Protein AF-A0A915JPS5-F1 (afdb_monomer_lite)

Radius of gyration: 20.11 Å; chains: 1; bounding box: 60×35×40 Å

Foldseek 3Di:
DDDDPCVVVPDDDPDCPDVNNPPPVPVDDPCRVAPLQNVQCVVPHDQKGFDDDPVPCVVCCVVWTWIFRNPDPPPPRDTDTDPPPPPPD

Organism: Romanomermis culicivorax (NCBI:txid13658)

pLDDT: mean 75.57, std 15.37, range [37.16, 94.69]

Sequence (89 aa):
ALKDETECLRHSPLQKTGYFGLVEQQSLYPGQKVDADKQCQHAFGKNYRFCDKDGSFAKEMCKQLWCKNANSNSKDKHCSTKSYLPALT

InterPro domains:
  IPR041645 ADAMTS, cysteine-rich domain 2 [PF17771] (30-84)

Secondary structure (DSSP, 8-state):
----TTHHHHSPPS-S-STTSSS------HHHHS-HHHHHHHHH-TTEEE--STTHHHHHTTT--EEEETT---SS---EE--------

Structure (mmCIF, N/CA/C/O backbone):
data_AF-A0A915JPS5-F1
#
_entry.id   AF-A0A915JPS5-F1
#
loop_
_atom_site.group_PDB
_atom_site.id
_atom_site.type_symbol
_atom_site.label_atom_id
_atom_site.label_alt_id
_atom_site.label_comp_id
_atom_site.label_asym_id
_atom_site.label_entity_id
_atom_site.label_seq_id
_atom_site.pdbx_PDB_ins_code
_atom_site.Cartn_x
_atom_site.Cartn_y
_atom_site.Cartn_z
_atom_site.occupancy
_atom_site.B_iso_or_equiv
_atom_site.auth_seq_id
_atom_site.auth_comp_id
_atom_site.auth_asym_id
_atom_site.auth_atom_id
_atom_site.pdbx_PDB_model_num
ATOM 1 N N . ALA A 1 1 ? -36.564 -14.201 27.562 1.00 54.50 1 ALA A N 1
ATOM 2 C CA . ALA A 1 1 ? -36.338 -13.326 26.396 1.00 54.50 1 ALA A CA 1
ATOM 3 C C . ALA A 1 1 ? -34.836 -13.132 26.244 1.00 54.50 1 ALA A C 1
ATOM 5 O O . ALA A 1 1 ? -34.196 -12.776 27.227 1.00 54.50 1 ALA A O 1
ATOM 6 N N . LEU A 1 2 ? -34.272 -13.462 25.081 1.00 62.66 2 LEU A N 1
ATOM 7 C CA . LEU A 1 2 ? -32.851 -13.250 24.787 1.00 62.66 2 LEU A CA 1
ATOM 8 C C . LEU A 1 2 ? -32.634 -11.752 24.548 1.00 62.66 2 LEU A C 1
ATOM 10 O O . LEU A 1 2 ? -33.371 -11.154 23.767 1.00 62.66 2 LEU A O 1
ATOM 14 N N . LYS A 1 3 ? -31.686 -11.143 25.265 1.00 74.38 3 LYS A N 1
ATOM 15 C CA . LYS A 1 3 ? -31.290 -9.753 25.018 1.00 74.38 3 LYS A CA 1
ATOM 16 C C . LYS A 1 3 ? -30.571 -9.694 23.673 1.00 74.38 3 LYS A C 1
ATOM 18 O O . LYS A 1 3 ? -29.675 -10.494 23.425 1.00 74.38 3 LYS A O 1
ATOM 23 N N . ASP A 1 4 ? -30.985 -8.768 22.822 1.00 81.38 4 ASP A N 1
ATOM 24 C CA . ASP A 1 4 ? -30.346 -8.513 21.535 1.00 81.38 4 ASP A CA 1
ATOM 25 C C . ASP A 1 4 ? -29.146 -7.583 21.746 1.00 81.38 4 ASP A C 1
ATOM 27 O O . ASP A 1 4 ? -29.300 -6.383 21.959 1.00 81.38 4 ASP A O 1
ATOM 31 N N . GLU A 1 5 ? -27.936 -8.139 21.713 1.00 86.62 5 GLU A N 1
ATOM 32 C CA . GLU A 1 5 ? -26.691 -7.398 21.971 1.00 86.62 5 GLU A CA 1
ATOM 33 C C . GLU A 1 5 ? -26.350 -6.374 20.873 1.00 86.62 5 GLU A C 1
ATOM 35 O O . GLU A 1 5 ? -25.437 -5.567 21.035 1.00 86.62 5 GLU A O 1
ATOM 40 N N . THR A 1 6 ? -27.094 -6.368 19.760 1.00 87.75 6 THR A N 1
ATOM 41 C CA . THR A 1 6 ? -26.875 -5.446 18.634 1.00 87.75 6 THR A CA 1
ATOM 42 C C . THR A 1 6 ? -27.687 -4.156 18.723 1.00 87.75 6 THR A C 1
ATOM 44 O O . THR A 1 6 ? -27.554 -3.281 17.865 1.00 87.75 6 THR A O 1
ATOM 47 N N . GLU A 1 7 ? -28.513 -4.001 19.761 1.00 89.38 7 GLU A N 1
ATOM 48 C CA . GLU A 1 7 ? -29.420 -2.861 19.934 1.00 89.38 7 GLU A CA 1
ATOM 49 C C . GLU A 1 7 ? -28.688 -1.508 19.870 1.00 89.38 7 GLU A C 1
ATOM 51 O O . GLU A 1 7 ? -29.160 -0.568 19.227 1.00 89.38 7 GLU A O 1
ATOM 56 N N . CYS A 1 8 ? -27.479 -1.423 20.432 1.00 84.00 8 CYS A N 1
ATOM 57 C CA . CYS A 1 8 ? -26.685 -0.193 20.447 1.00 84.00 8 CYS A CA 1
ATOM 58 C C . CYS A 1 8 ? -26.176 0.249 19.062 1.00 84.00 8 CYS A C 1
ATOM 60 O O . CYS A 1 8 ? -25.865 1.425 18.885 1.00 84.00 8 CYS A O 1
ATOM 62 N N . LEU A 1 9 ? -26.124 -0.654 18.075 1.00 84.81 9 LEU A N 1
ATOM 63 C CA . LEU A 1 9 ? -25.691 -0.352 16.705 1.00 84.81 9 LEU A CA 1
ATOM 64 C C . LEU A 1 9 ? -26.827 0.192 15.828 1.00 84.81 9 LEU A C 1
ATOM 66 O O . LEU A 1 9 ? -26.574 0.690 14.733 1.00 84.81 9 LEU A O 1
ATOM 70 N N . ARG A 1 10 ? -28.084 0.086 16.281 1.00 84.31 10 ARG A N 1
ATOM 71 C CA . ARG A 1 10 ? -29.264 0.513 15.509 1.00 84.31 10 ARG A CA 1
ATOM 72 C C . ARG A 1 10 ? -29.565 1.998 15.646 1.00 84.31 10 ARG A C 1
ATOM 74 O O . ARG A 1 10 ? -30.259 2.567 14.804 1.00 84.31 10 ARG A O 1
ATOM 81 N N . HIS A 1 11 ? -29.065 2.632 16.700 1.00 82.75 11 HIS A N 1
ATOM 82 C CA . HIS A 1 11 ? -29.270 4.054 16.906 1.00 82.75 11 HIS A CA 1
ATOM 83 C C . HIS A 1 11 ? -28.398 4.863 15.951 1.00 82.75 11 HIS A C 1
ATOM 85 O O . HIS A 1 11 ? -27.184 4.688 15.868 1.00 82.75 11 HIS A O 1
ATOM 91 N N . SER A 1 12 ? -29.039 5.779 15.229 1.00 79.19 12 SER A N 1
ATOM 92 C CA . SER A 1 12 ? -28.317 6.734 14.399 1.00 79.19 12 SER A CA 1
ATOM 93 C C . SER A 1 12 ? -27.467 7.658 15.278 1.00 79.19 12 SER A C 1
ATOM 95 O O . SER A 1 12 ? -27.911 8.049 16.362 1.00 79.19 12 SER A O 1
ATOM 97 N N . PRO A 1 13 ? -26.264 8.042 14.826 1.00 76.25 13 PRO A N 1
ATOM 98 C CA . PRO A 1 13 ? -25.412 8.947 15.582 1.00 76.25 13 PRO A CA 1
ATOM 99 C C . PRO A 1 13 ? -26.114 10.293 15.806 1.00 76.25 13 PRO A C 1
ATOM 101 O O . PRO A 1 13 ? -26.675 10.880 14.879 1.00 76.25 13 PRO A O 1
ATOM 104 N N . LEU A 1 14 ? -26.045 10.794 17.044 1.00 75.56 14 LEU A N 1
ATOM 105 C CA . LEU A 1 14 ? -26.690 12.045 17.473 1.00 75.56 14 LEU A CA 1
ATOM 106 C C . LEU A 1 14 ? -26.111 13.289 16.778 1.00 75.56 14 LEU A C 1
ATOM 108 O O . LEU A 1 14 ? -26.783 14.311 16.671 1.00 75.56 14 LEU A O 1
ATOM 112 N N . GLN A 1 15 ? -24.876 13.201 16.282 1.00 71.06 15 GLN A N 1
ATOM 113 C CA . GLN A 1 15 ? -24.239 14.231 15.473 1.00 71.06 15 GLN A CA 1
ATOM 114 C C . GLN A 1 15 ? -23.694 13.609 14.192 1.00 71.06 15 GLN A C 1
ATOM 116 O O . GLN A 1 15 ? -22.845 12.721 14.224 1.00 71.06 15 GLN A O 1
ATOM 121 N N . LYS A 1 16 ? -24.140 14.127 13.045 1.00 59.75 16 LYS A N 1
ATOM 122 C CA . LYS A 1 16 ? -23.545 13.813 11.737 1.00 59.75 16 LYS A CA 1
ATOM 123 C C . LYS A 1 16 ? -22.195 14.516 11.530 1.00 59.75 16 LYS A C 1
ATOM 125 O O . LYS A 1 16 ? -21.574 14.361 10.493 1.00 59.75 16 LYS A O 1
ATOM 130 N N . THR A 1 17 ? -21.713 15.286 12.498 1.00 55.31 17 THR A N 1
ATOM 131 C CA . THR A 1 17 ? -20.447 16.026 12.435 1.00 55.31 17 THR A CA 1
ATOM 132 C C . THR A 1 17 ? -19.337 15.281 13.170 1.00 55.31 17 THR A C 1
ATOM 134 O O . THR A 1 17 ? -18.798 15.736 14.169 1.00 55.31 17 THR A O 1
ATOM 137 N N . GLY A 1 18 ? -18.990 14.108 12.654 1.00 48.66 18 GLY A N 1
ATOM 138 C CA . GLY A 1 18 ? -17.628 13.585 12.729 1.00 48.66 18 GLY A CA 1
ATOM 139 C C . GLY A 1 18 ? -17.046 13.627 11.320 1.00 48.66 18 GLY A C 1
ATOM 140 O O . GLY A 1 18 ? -17.797 13.797 10.363 1.00 48.66 18 GLY A O 1
ATOM 141 N N . TYR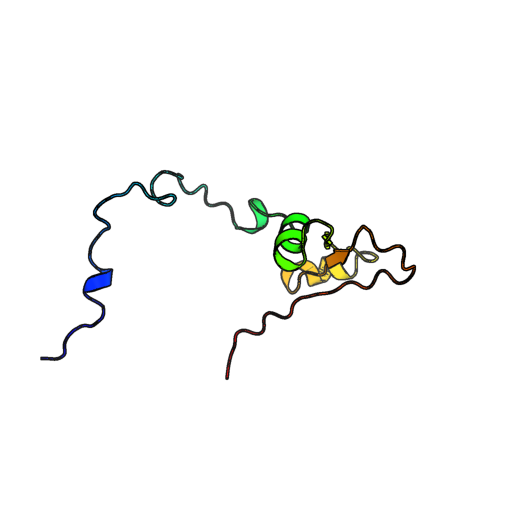 A 1 19 ? -15.744 13.418 11.154 1.00 53.03 19 TYR A N 1
ATOM 142 C CA . TYR A 1 19 ? -15.033 13.325 9.863 1.00 53.03 19 TYR A CA 1
ATOM 143 C C . TYR A 1 19 ? -15.664 12.391 8.789 1.00 53.03 19 TYR A C 1
ATOM 145 O O . TYR A 1 19 ? -15.152 12.302 7.679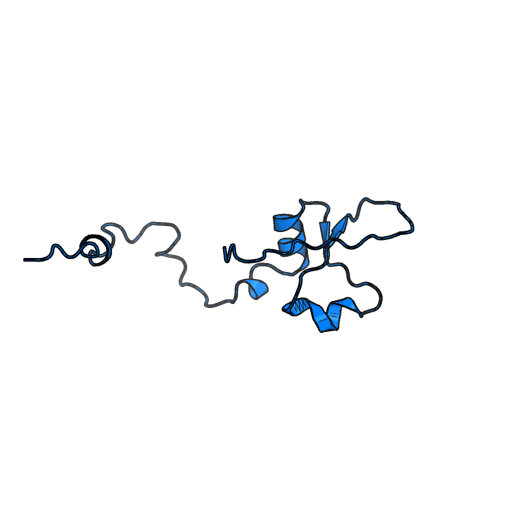 1.00 53.03 19 TYR A O 1
ATOM 153 N N . PHE A 1 20 ? -16.773 11.715 9.099 1.00 52.31 20 PHE A N 1
ATOM 154 C CA . PHE A 1 20 ? -17.565 10.837 8.240 1.00 52.31 20 PHE A CA 1
ATOM 155 C C . PHE A 1 20 ? -18.837 11.456 7.634 1.00 52.31 20 PHE A C 1
ATOM 157 O O . PHE A 1 20 ? -19.374 10.871 6.703 1.00 52.31 20 PHE A O 1
ATOM 164 N N . GLY A 1 21 ? -19.355 12.588 8.130 1.00 45.56 21 GLY A N 1
ATOM 165 C CA . GLY A 1 21 ? -20.671 13.093 7.692 1.00 45.56 21 GLY A CA 1
ATOM 166 C C . GLY A 1 21 ? -20.678 14.355 6.828 1.00 45.56 21 GLY A C 1
ATOM 167 O O . GLY A 1 21 ? -21.757 14.837 6.497 1.00 45.56 21 GLY A O 1
ATOM 168 N N . LEU A 1 22 ? -19.511 14.881 6.439 1.00 48.38 22 LEU A N 1
ATOM 169 C CA . LEU A 1 22 ? -19.391 16.010 5.495 1.00 48.38 22 LEU A CA 1
ATOM 170 C C . LEU A 1 22 ? -18.396 15.780 4.358 1.00 48.38 22 LEU A C 1
ATOM 172 O O . LEU A 1 22 ? -18.298 16.606 3.454 1.00 48.38 22 LEU A O 1
ATOM 176 N N . VAL A 1 23 ? -17.683 14.656 4.353 1.00 53.81 23 VAL A N 1
ATOM 177 C CA . VAL A 1 23 ? -17.105 14.194 3.100 1.00 53.81 23 VAL A CA 1
ATOM 178 C C . VAL A 1 23 ? -18.297 13.572 2.398 1.00 53.81 23 VAL A C 1
ATOM 180 O O . VAL A 1 23 ? -18.697 12.465 2.747 1.00 53.81 23 VAL A O 1
ATOM 183 N N . GLU A 1 24 ? -18.915 14.294 1.458 1.00 52.84 24 GLU A N 1
ATOM 184 C CA . GLU A 1 24 ? -19.519 13.626 0.309 1.00 52.84 24 GLU A CA 1
ATOM 185 C C . GLU A 1 24 ? -18.448 12.636 -0.111 1.00 52.84 24 GLU A C 1
ATOM 187 O O . GLU A 1 24 ? -17.374 13.052 -0.552 1.00 52.84 24 GLU A O 1
ATOM 192 N N . GLN A 1 25 ? -18.628 11.374 0.284 1.00 58.59 25 GLN A N 1
ATOM 193 C CA . GLN A 1 25 ? -17.589 10.371 0.238 1.00 58.59 25 GLN A CA 1
ATOM 194 C C . GLN A 1 25 ? -17.432 10.103 -1.242 1.00 58.59 25 GLN A C 1
ATOM 196 O O . GLN A 1 25 ? -18.036 9.168 -1.765 1.00 58.59 25 GLN A O 1
ATOM 201 N N . GLN A 1 26 ? -16.670 10.972 -1.923 1.00 58.47 26 GLN A N 1
ATOM 202 C CA . GLN A 1 26 ? -16.211 10.772 -3.274 1.00 58.47 26 GLN A CA 1
ATOM 203 C C . GLN A 1 26 ? -15.693 9.361 -3.202 1.00 58.47 26 GLN A C 1
ATOM 205 O O . GLN A 1 26 ? -14.787 9.060 -2.404 1.00 58.47 26 GLN A O 1
ATOM 210 N N . SER A 1 27 ? -16.422 8.487 -3.889 1.00 68.00 27 SER A N 1
ATOM 211 C CA . SER A 1 27 ? -16.361 7.040 -3.738 1.00 68.00 27 SER A CA 1
ATOM 212 C C . SER A 1 27 ? -15.105 6.529 -4.435 1.00 68.00 27 SER A C 1
ATOM 214 O O . SER A 1 27 ? -15.123 5.580 -5.202 1.00 68.00 27 SER A O 1
ATOM 216 N N . LEU A 1 28 ? -14.006 7.242 -4.206 1.00 77.50 28 LEU A N 1
ATOM 217 C CA . LEU A 1 28 ? -12.678 6.933 -4.634 1.00 77.50 28 LEU A CA 1
ATOM 218 C C . LEU A 1 28 ? -12.215 5.765 -3.785 1.00 77.50 28 LEU A C 1
ATOM 220 O O . LEU A 1 28 ? -12.220 5.821 -2.546 1.00 77.50 28 LEU A O 1
ATOM 224 N N . TYR A 1 29 ? -11.791 4.721 -4.477 1.00 84.25 29 TYR A N 1
ATOM 225 C CA . TYR A 1 29 ? -11.135 3.587 -3.866 1.00 84.25 29 TYR A CA 1
ATOM 226 C C . TYR A 1 29 ? -9.903 4.070 -3.087 1.00 84.25 29 TYR A C 1
ATOM 228 O O . TYR A 1 29 ? -9.258 5.042 -3.495 1.00 84.25 29 TYR A O 1
ATOM 236 N N . PRO A 1 30 ? -9.521 3.403 -1.985 1.00 85.38 30 PRO A N 1
ATOM 237 C CA . PRO A 1 30 ? -8.327 3.769 -1.225 1.00 85.38 30 PRO A CA 1
ATOM 238 C C . PRO A 1 30 ? -7.080 3.936 -2.101 1.00 85.38 30 PRO A C 1
ATOM 240 O O . PRO A 1 30 ? -6.344 4.897 -1.913 1.00 85.38 30 PRO A O 1
ATOM 243 N N . GLY A 1 31 ? -6.904 3.091 -3.125 1.00 86.25 31 GLY A N 1
ATOM 244 C CA . GLY A 1 31 ? -5.800 3.199 -4.086 1.00 86.25 31 GLY A CA 1
ATOM 245 C C . GLY A 1 31 ? -5.811 4.462 -4.961 1.00 86.25 31 GLY A C 1
ATOM 246 O O . GLY A 1 31 ? -4.766 4.859 -5.460 1.00 86.25 31 GLY A O 1
ATOM 247 N N . GLN A 1 32 ? -6.960 5.127 -5.122 1.00 86.19 32 GLN A N 1
ATOM 248 C CA . GLN A 1 32 ? -7.061 6.422 -5.811 1.00 86.19 32 GLN A CA 1
ATOM 249 C C . GLN A 1 32 ? -6.716 7.597 -4.885 1.00 86.19 32 GLN A C 1
ATOM 251 O O . GLN A 1 32 ? -6.288 8.647 -5.354 1.00 86.19 32 GLN A O 1
ATOM 256 N N . LYS A 1 33 ? -6.890 7.433 -3.566 1.00 87.75 33 LYS A N 1
ATOM 257 C CA . LYS A 1 33 ? -6.521 8.442 -2.555 1.00 87.75 33 LYS A CA 1
ATOM 258 C C . LYS A 1 33 ? -5.053 8.308 -2.134 1.00 87.75 33 LYS A C 1
ATOM 260 O O . LYS A 1 33 ? -4.368 9.301 -1.885 1.00 87.75 33 LYS A O 1
ATOM 265 N N . VAL A 1 34 ? -4.580 7.067 -2.051 1.00 89.56 34 VAL A N 1
ATOM 266 C CA . VAL A 1 34 ? -3.275 6.668 -1.527 1.00 89.56 34 VAL A CA 1
ATOM 267 C C . VAL A 1 34 ? -2.607 5.757 -2.554 1.00 89.56 34 VAL A C 1
ATOM 269 O O . VAL A 1 34 ? -2.876 4.558 -2.617 1.00 89.56 34 VAL A O 1
ATOM 272 N N . ASP A 1 35 ? -1.742 6.346 -3.374 1.00 91.06 35 ASP A N 1
ATOM 273 C CA . ASP A 1 35 ? -0.927 5.630 -4.359 1.00 91.06 35 ASP A CA 1
ATOM 274 C C . ASP A 1 35 ? 0.068 4.646 -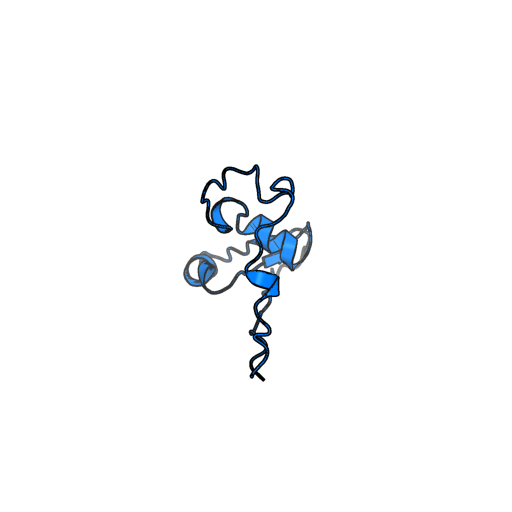3.703 1.00 91.06 35 ASP A C 1
ATOM 276 O O . ASP A 1 35 ? 0.266 4.639 -2.485 1.00 91.06 35 ASP A O 1
ATOM 280 N N . ALA A 1 36 ? 0.697 3.792 -4.516 1.00 90.62 36 ALA A N 1
ATOM 281 C CA . ALA A 1 36 ? 1.609 2.746 -4.043 1.00 90.62 36 ALA A CA 1
ATOM 282 C C . ALA A 1 36 ? 2.790 3.297 -3.218 1.00 90.62 36 ALA A C 1
ATOM 284 O O . ALA A 1 36 ? 3.195 2.682 -2.229 1.00 90.62 36 ALA A O 1
ATOM 285 N N . ASP A 1 37 ? 3.311 4.476 -3.570 1.00 92.62 37 ASP A N 1
ATOM 286 C CA . ASP A 1 37 ? 4.380 5.127 -2.813 1.00 92.62 37 ASP A CA 1
ATOM 287 C C . ASP A 1 37 ? 3.904 5.549 -1.424 1.00 92.62 37 ASP A C 1
ATOM 289 O O . ASP A 1 37 ? 4.573 5.260 -0.429 1.00 92.62 37 ASP A O 1
ATOM 293 N N . LYS A 1 38 ? 2.737 6.191 -1.326 1.00 94.50 38 LYS A N 1
ATOM 294 C CA . LYS A 1 38 ? 2.149 6.562 -0.034 1.00 94.50 38 LYS A CA 1
ATOM 295 C C . LYS A 1 38 ? 1.813 5.333 0.802 1.00 94.50 38 LYS A C 1
ATOM 297 O O . LYS A 1 38 ? 2.055 5.340 2.007 1.00 94.50 38 LYS A O 1
ATOM 302 N N . GLN A 1 39 ? 1.323 4.256 0.190 1.00 92.69 39 GLN A N 1
ATOM 303 C CA . GLN A 1 39 ? 1.096 2.995 0.903 1.00 92.69 39 GLN A CA 1
ATOM 304 C C . GLN A 1 39 ? 2.410 2.435 1.475 1.00 92.69 39 GLN A C 1
ATOM 306 O O . GLN A 1 39 ? 2.451 2.044 2.644 1.00 92.69 39 GLN A O 1
ATOM 311 N N . CYS A 1 40 ? 3.513 2.491 0.719 1.00 92.12 40 CYS A N 1
ATOM 312 C CA . CYS A 1 40 ? 4.838 2.125 1.224 1.00 92.12 40 CYS A CA 1
ATOM 313 C C . CYS A 1 40 ? 5.294 3.019 2.384 1.00 92.12 40 CYS A C 1
ATOM 315 O O . CYS A 1 40 ? 5.837 2.519 3.373 1.00 92.12 40 CYS A O 1
ATOM 317 N N . GLN A 1 41 ? 5.035 4.325 2.304 1.00 94.62 41 GLN A N 1
ATOM 318 C CA . GLN A 1 41 ? 5.350 5.255 3.386 1.00 94.62 41 GLN A CA 1
ATOM 319 C C . GLN A 1 41 ? 4.558 4.970 4.662 1.00 94.62 41 GLN A C 1
ATOM 321 O O . GLN A 1 41 ? 5.124 5.045 5.753 1.00 94.62 41 GLN A O 1
ATOM 326 N N . HIS A 1 42 ? 3.276 4.624 4.541 1.00 92.38 42 HIS A N 1
ATOM 327 C CA . HIS A 1 42 ? 2.442 4.242 5.679 1.00 92.38 42 HIS A CA 1
ATOM 328 C C . HIS A 1 42 ? 2.907 2.929 6.316 1.00 92.38 42 HIS A C 1
ATOM 330 O O . HIS A 1 42 ? 2.934 2.816 7.539 1.00 92.38 42 HIS A O 1
ATOM 336 N N . ALA A 1 43 ? 3.302 1.948 5.503 1.00 91.00 43 ALA A N 1
ATOM 337 C CA . ALA A 1 43 ? 3.693 0.631 5.988 1.00 91.00 43 ALA A CA 1
ATOM 338 C C . ALA A 1 43 ? 5.104 0.596 6.608 1.00 91.00 43 ALA A C 1
ATOM 340 O O . ALA A 1 43 ? 5.304 -0.086 7.618 1.00 91.00 43 ALA A O 1
ATOM 341 N N . PHE A 1 44 ? 6.079 1.302 6.024 1.00 91.12 44 PHE A N 1
ATOM 342 C CA . PHE A 1 44 ? 7.505 1.188 6.377 1.00 91.12 44 PHE A CA 1
ATOM 343 C C . PHE A 1 44 ? 8.172 2.501 6.813 1.00 91.12 44 PHE A C 1
ATOM 345 O O . PHE A 1 44 ? 9.272 2.472 7.364 1.00 91.12 44 PHE A O 1
ATOM 352 N N . GLY A 1 45 ? 7.528 3.648 6.591 1.00 92.12 45 GLY A N 1
ATOM 353 C CA . GLY A 1 45 ? 8.041 4.973 6.942 1.00 92.12 45 GLY A CA 1
ATOM 354 C C . GLY A 1 45 ? 8.368 5.851 5.730 1.00 92.12 45 GLY A C 1
ATOM 355 O O . GLY A 1 45 ? 8.508 5.386 4.602 1.00 92.12 45 GLY A O 1
ATOM 356 N N . LYS A 1 46 ? 8.525 7.160 5.971 1.00 94.69 46 LYS A N 1
ATOM 357 C CA . LYS A 1 46 ? 8.552 8.225 4.942 1.00 94.69 46 LYS A CA 1
ATOM 358 C C . LYS A 1 46 ? 9.553 8.032 3.791 1.00 94.69 46 LYS A C 1
ATOM 360 O O . LYS A 1 46 ? 9.297 8.530 2.695 1.00 94.69 46 LYS A O 1
ATOM 365 N N . ASN A 1 47 ? 10.658 7.330 4.036 1.00 92.12 47 ASN A N 1
ATOM 366 C CA . ASN A 1 47 ? 11.746 7.121 3.071 1.00 92.12 47 ASN A CA 1
ATOM 367 C C . ASN A 1 47 ? 11.527 5.908 2.151 1.00 92.12 47 ASN A C 1
ATOM 369 O O . ASN A 1 47 ? 12.364 5.629 1.293 1.00 92.12 47 ASN A O 1
ATOM 373 N N . TYR A 1 48 ? 10.436 5.162 2.335 1.00 92.19 48 TYR A N 1
ATOM 374 C CA . TYR A 1 48 ? 10.115 4.016 1.497 1.00 92.19 48 TYR A CA 1
ATOM 375 C C . TYR A 1 48 ? 9.299 4.422 0.270 1.00 92.19 48 TYR A C 1
ATOM 377 O O . TYR A 1 48 ? 8.451 5.315 0.320 1.00 92.19 48 TYR A O 1
ATOM 385 N N . ARG A 1 49 ? 9.578 3.743 -0.840 1.00 92.00 49 ARG A N 1
ATOM 386 C CA . ARG A 1 49 ? 8.941 3.915 -2.150 1.00 92.00 49 ARG A CA 1
ATOM 387 C C . ARG A 1 49 ? 8.551 2.563 -2.719 1.00 92.00 49 ARG A C 1
ATOM 389 O O . ARG A 1 49 ? 9.124 1.547 -2.319 1.00 92.00 49 ARG A O 1
ATOM 396 N N . PHE A 1 50 ? 7.637 2.562 -3.677 1.00 90.50 50 PHE A N 1
ATOM 397 C CA . PHE A 1 50 ? 7.280 1.380 -4.435 1.00 90.50 50 PHE A CA 1
ATOM 398 C C . PHE A 1 50 ? 8.518 0.785 -5.116 1.00 90.50 50 PHE A C 1
ATOM 400 O O . PHE A 1 50 ? 9.372 1.479 -5.688 1.00 90.50 50 PHE A O 1
ATOM 407 N N . CYS A 1 51 ? 8.647 -0.531 -5.001 1.00 87.75 51 CYS A N 1
ATOM 408 C CA . CYS A 1 51 ? 9.700 -1.279 -5.650 1.00 87.75 51 CYS A CA 1
ATOM 409 C C . CYS A 1 51 ? 9.221 -1.812 -6.996 1.00 87.75 51 CYS A C 1
ATOM 411 O O . CYS A 1 51 ? 8.653 -2.895 -7.082 1.00 87.75 51 CYS A O 1
ATOM 413 N N . ASP A 1 52 ? 9.559 -1.085 -8.055 1.00 79.25 52 ASP A N 1
ATOM 414 C CA . ASP A 1 52 ? 9.487 -1.604 -9.414 1.00 79.25 52 ASP A CA 1
ATOM 415 C C . ASP A 1 52 ? 10.865 -2.122 -9.849 1.00 79.25 52 ASP A C 1
ATOM 417 O O . ASP A 1 52 ? 11.682 -1.393 -10.416 1.00 79.25 52 ASP A O 1
ATOM 421 N N . LYS A 1 53 ? 11.194 -3.359 -9.463 1.00 69.50 53 LYS A N 1
ATOM 422 C CA . LYS A 1 53 ? 12.384 -4.050 -9.975 1.00 69.50 53 LYS A CA 1
ATOM 423 C C . LYS A 1 53 ? 12.015 -4.671 -11.322 1.00 69.50 53 LYS A C 1
ATOM 425 O O . LYS A 1 53 ? 11.305 -5.676 -11.361 1.00 69.50 53 LYS A O 1
ATOM 430 N N . ASP A 1 54 ? 12.468 -4.040 -12.401 1.00 62.16 54 ASP A N 1
ATOM 431 C CA . ASP A 1 54 ? 12.396 -4.542 -13.780 1.00 62.16 54 ASP A CA 1
ATOM 432 C C . ASP A 1 54 ? 10.981 -4.961 -14.241 1.00 62.16 54 ASP A C 1
ATOM 434 O O . ASP A 1 54 ? 10.825 -5.927 -14.986 1.00 62.16 54 ASP A O 1
ATOM 438 N N . GLY A 1 55 ? 9.921 -4.300 -13.752 1.00 61.81 55 GLY A N 1
ATOM 439 C CA . GLY A 1 55 ? 8.529 -4.629 -14.093 1.00 61.81 55 GLY A CA 1
ATOM 440 C C . GLY A 1 55 ? 8.016 -5.951 -13.507 1.00 61.81 55 GLY A C 1
ATOM 441 O O . GLY A 1 55 ? 6.852 -6.308 -13.702 1.00 61.81 55 GLY A O 1
ATOM 442 N N . SER A 1 56 ? 8.853 -6.684 -12.764 1.00 62.97 56 SER A N 1
ATOM 443 C CA . SER A 1 56 ? 8.506 -7.996 -12.203 1.00 62.97 56 SER A CA 1
ATOM 444 C C . SER A 1 56 ? 7.470 -7.871 -11.087 1.00 62.97 56 SER A C 1
ATOM 446 O O . SER A 1 56 ? 6.551 -8.681 -10.991 1.00 62.97 56 SER A O 1
ATOM 448 N N . PHE A 1 57 ? 7.566 -6.809 -10.284 1.00 67.50 57 PHE A N 1
ATOM 449 C CA . PHE A 1 57 ? 6.602 -6.530 -9.220 1.00 67.50 57 PHE A CA 1
ATOM 450 C C . PHE A 1 57 ? 5.360 -5.792 -9.713 1.00 67.50 57 PHE A C 1
ATOM 452 O O . PHE A 1 57 ? 4.332 -5.871 -9.051 1.00 67.50 57 PHE A O 1
ATOM 459 N N . ALA A 1 58 ? 5.400 -5.152 -10.886 1.00 66.50 58 ALA A N 1
ATOM 460 C CA . ALA A 1 58 ? 4.228 -4.499 -11.465 1.00 66.50 58 ALA A CA 1
ATOM 461 C C . ALA A 1 58 ? 3.095 -5.502 -11.766 1.00 66.50 58 ALA A C 1
ATOM 463 O O . ALA A 1 58 ? 1.925 -5.195 -11.546 1.00 66.50 58 ALA A O 1
ATOM 464 N N . LYS A 1 59 ? 3.431 -6.731 -12.195 1.00 70.38 59 LYS A N 1
ATOM 465 C CA . LYS A 1 59 ? 2.443 -7.797 -12.461 1.00 70.38 59 LYS A CA 1
ATOM 466 C C . LYS A 1 59 ? 1.773 -8.342 -11.195 1.00 70.38 59 LYS A C 1
ATOM 468 O O . LYS A 1 59 ? 0.605 -8.711 -11.235 1.00 70.38 59 LYS A O 1
ATOM 473 N N . GLU A 1 60 ? 2.488 -8.362 -10.073 1.00 74.75 60 GLU A N 1
ATOM 474 C CA . GLU A 1 60 ? 2.004 -8.893 -8.788 1.00 74.75 60 GLU A CA 1
ATOM 475 C C . GLU A 1 60 ? 1.599 -7.776 -7.802 1.00 74.75 60 GLU A C 1
ATOM 477 O O . GLU A 1 60 ? 1.216 -8.050 -6.664 1.00 74.75 60 GLU A O 1
ATOM 482 N N . MET A 1 61 ? 1.633 -6.514 -8.246 1.00 75.50 61 MET A N 1
ATOM 483 C CA . MET A 1 61 ? 1.489 -5.319 -7.407 1.00 75.50 61 MET A CA 1
ATOM 484 C C . MET A 1 61 ? 0.162 -5.273 -6.644 1.00 75.50 61 MET A C 1
ATOM 486 O O . MET A 1 61 ? 0.119 -4.837 -5.497 1.00 75.50 61 M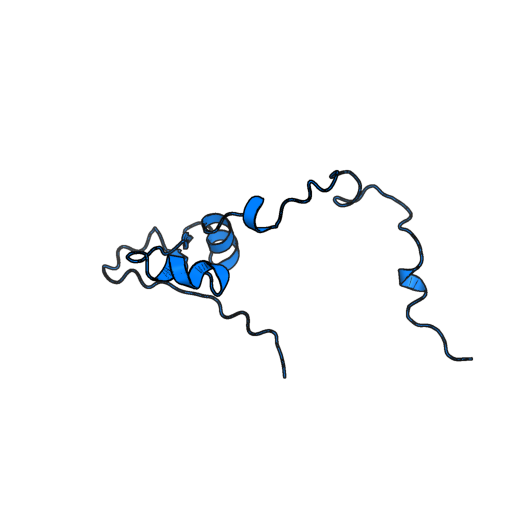ET A O 1
ATOM 490 N N . CYS A 1 62 ? -0.924 -5.739 -7.267 1.00 82.56 62 CYS A N 1
ATOM 491 C CA . CYS A 1 62 ? -2.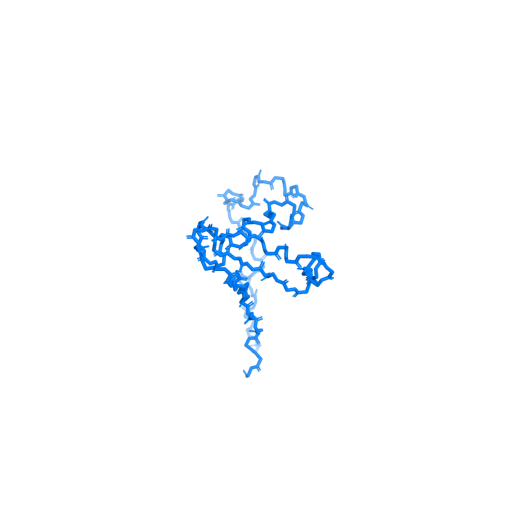247 -5.754 -6.638 1.00 82.56 62 CYS A CA 1
ATOM 492 C C . CYS A 1 62 ? -2.401 -6.866 -5.593 1.00 82.56 62 CYS A C 1
ATOM 494 O O . CYS A 1 62 ? -3.265 -6.763 -4.727 1.00 82.56 62 CYS A O 1
ATOM 496 N N . LYS A 1 63 ? -1.590 -7.929 -5.669 1.00 84.81 63 LYS A N 1
ATOM 497 C CA . LYS A 1 63 ? -1.589 -9.004 -4.668 1.00 84.81 63 LYS A CA 1
ATOM 498 C C . LYS A 1 63 ? -0.738 -8.619 -3.467 1.00 84.81 63 LYS A C 1
ATOM 500 O O . LYS A 1 63 ? -1.074 -8.970 -2.341 1.00 84.81 63 LYS A O 1
ATOM 505 N N . GLN A 1 64 ? 0.375 -7.928 -3.715 1.00 86.50 64 GLN A N 1
ATOM 506 C CA . GLN A 1 64 ? 1.358 -7.654 -2.683 1.00 86.50 64 GLN A CA 1
ATOM 507 C C . GLN A 1 64 ? 2.165 -6.387 -2.969 1.00 86.50 64 GLN A C 1
ATOM 509 O O . GLN A 1 64 ? 2.746 -6.218 -4.042 1.00 86.50 64 GLN A O 1
ATOM 514 N N . LEU A 1 65 ? 2.239 -5.513 -1.964 1.00 87.81 65 LEU A N 1
ATOM 515 C CA . LEU A 1 65 ? 2.965 -4.255 -2.048 1.00 87.81 65 LEU A CA 1
ATOM 516 C C . LEU A 1 65 ? 4.431 -4.444 -1.644 1.00 87.81 65 LEU A C 1
ATOM 518 O O . LEU A 1 65 ? 4.752 -4.660 -0.474 1.00 87.81 65 LEU A O 1
ATOM 522 N N . TRP A 1 66 ? 5.322 -4.297 -2.621 1.00 89.62 66 TRP A N 1
ATOM 523 C CA . TRP A 1 66 ? 6.766 -4.334 -2.418 1.00 89.62 66 TRP A CA 1
ATOM 524 C C . TRP A 1 66 ? 7.336 -2.923 -2.316 1.00 89.62 66 TRP A C 1
ATOM 526 O O . TRP A 1 66 ? 7.108 -2.077 -3.180 1.00 89.62 66 TRP A O 1
ATOM 536 N N . CYS A 1 67 ? 8.119 -2.679 -1.270 1.00 89.88 67 CYS A N 1
ATOM 537 C CA . CYS A 1 67 ? 8.660 -1.373 -0.929 1.00 89.88 67 CYS A CA 1
ATOM 538 C C . CYS A 1 67 ? 10.179 -1.430 -0.778 1.00 89.88 67 CYS A C 1
ATOM 540 O O . CYS A 1 67 ? 10.733 -2.392 -0.254 1.00 89.88 67 CYS A O 1
ATOM 542 N N . LYS A 1 68 ? 10.872 -0.371 -1.187 1.00 90.56 68 LYS A N 1
ATOM 543 C CA . LYS A 1 68 ? 12.322 -0.213 -1.013 1.00 90.56 68 LYS A CA 1
ATOM 544 C C . LYS A 1 68 ? 12.624 1.075 -0.263 1.00 90.56 68 LYS A C 1
ATOM 546 O O . LYS A 1 68 ? 11.934 2.076 -0.449 1.00 90.56 68 LYS A O 1
ATOM 551 N N . ASN A 1 69 ? 13.674 1.064 0.550 1.00 89.94 69 ASN A N 1
ATOM 552 C CA . ASN A 1 69 ? 14.179 2.281 1.175 1.00 89.94 69 ASN A CA 1
ATOM 553 C C . ASN A 1 69 ? 14.966 3.093 0.135 1.00 89.94 69 ASN A C 1
ATOM 555 O O . ASN A 1 69 ? 16.000 2.631 -0.349 1.00 89.94 69 ASN A O 1
ATOM 559 N N . ALA A 1 70 ? 14.486 4.292 -0.200 1.00 83.62 70 ALA A N 1
ATOM 560 C CA . ALA A 1 70 ? 15.111 5.161 -1.197 1.00 83.62 70 ALA A CA 1
ATOM 561 C C . ALA A 1 70 ? 16.500 5.671 -0.772 1.00 83.62 70 ALA A C 1
ATOM 563 O O . ALA A 1 70 ? 17.311 6.002 -1.630 1.00 83.62 70 ALA A O 1
ATOM 564 N N . ASN A 1 71 ? 16.789 5.682 0.532 1.00 84.62 71 ASN A N 1
ATOM 565 C CA . ASN A 1 71 ? 18.060 6.155 1.085 1.00 84.62 71 ASN A CA 1
ATOM 566 C C . ASN A 1 71 ? 19.094 5.028 1.248 1.00 84.62 71 ASN A C 1
ATOM 568 O O . ASN A 1 71 ? 20.202 5.271 1.724 1.00 84.62 71 ASN A O 1
ATOM 572 N N . SER A 1 72 ? 18.742 3.784 0.908 1.00 78.56 72 SER A N 1
ATOM 573 C CA . SER A 1 72 ? 19.688 2.673 0.971 1.00 78.56 72 SER A CA 1
ATOM 574 C C . SER A 1 72 ? 20.601 2.693 -0.254 1.00 78.56 72 SER A C 1
ATOM 576 O O . SER A 1 72 ? 20.149 2.489 -1.378 1.00 78.56 72 SER A O 1
ATOM 578 N N . ASN A 1 73 ? 21.901 2.890 -0.023 1.00 64.62 73 ASN A N 1
ATOM 579 C CA . ASN A 1 73 ? 22.951 2.794 -1.045 1.00 64.62 73 ASN A CA 1
ATOM 580 C C . ASN A 1 73 ? 23.356 1.342 -1.363 1.00 64.62 73 ASN A C 1
ATOM 582 O O . ASN A 1 73 ? 24.314 1.114 -2.103 1.00 64.62 73 ASN A O 1
ATOM 586 N N . SER A 1 74 ? 22.666 0.349 -0.791 1.00 60.78 74 SER A N 1
ATOM 587 C CA . SER A 1 74 ? 22.972 -1.054 -1.066 1.00 60.78 74 SER A CA 1
ATOM 588 C C . SER A 1 74 ? 22.680 -1.365 -2.533 1.00 60.78 74 SER A C 1
ATOM 590 O O . SER A 1 74 ? 21.558 -1.185 -3.009 1.00 60.78 74 SER A O 1
ATOM 592 N N . LYS A 1 75 ? 23.705 -1.843 -3.252 1.00 53.47 75 LYS A N 1
ATOM 593 C CA . LYS A 1 75 ? 23.579 -2.347 -4.631 1.00 53.47 75 LYS A CA 1
ATOM 594 C C . LYS A 1 75 ? 22.546 -3.478 -4.723 1.00 53.47 75 LYS A C 1
ATOM 596 O O . LYS A 1 75 ? 21.880 -3.617 -5.746 1.00 53.47 75 LYS A O 1
ATOM 601 N N . ASP A 1 76 ? 22.325 -4.172 -3.611 1.00 53.50 76 ASP A N 1
ATOM 602 C CA . ASP A 1 76 ? 21.162 -5.010 -3.359 1.00 53.50 76 ASP A CA 1
ATOM 603 C C . ASP A 1 76 ? 19.996 -4.148 -2.864 1.00 53.50 76 ASP A C 1
ATOM 605 O O . ASP A 1 76 ? 19.787 -3.954 -1.664 1.00 53.50 76 ASP A O 1
ATOM 609 N N . LYS A 1 77 ? 19.224 -3.597 -3.807 1.00 60.53 77 LYS A N 1
ATOM 610 C CA . LYS A 1 77 ? 17.925 -2.958 -3.542 1.00 60.53 77 LYS A CA 1
ATOM 611 C C . LYS A 1 77 ? 16.951 -4.023 -3.027 1.00 60.53 77 LYS A C 1
ATOM 613 O O . LYS A 1 77 ? 16.130 -4.532 -3.788 1.00 60.53 77 LYS A O 1
ATOM 618 N N . HIS A 1 78 ? 17.088 -4.412 -1.762 1.00 79.75 78 HIS A N 1
ATOM 619 C CA . HIS A 1 78 ? 16.225 -5.407 -1.147 1.00 79.75 78 HIS A CA 1
ATOM 620 C C . HIS A 1 78 ? 14.830 -4.802 -1.022 1.00 79.75 78 HIS A C 1
ATOM 622 O O . HIS A 1 78 ? 14.620 -3.818 -0.309 1.00 79.75 78 HIS A O 1
ATOM 628 N N . CYS A 1 79 ? 13.897 -5.344 -1.793 1.00 85.94 79 CYS A N 1
ATOM 629 C CA . CYS A 1 79 ? 12.508 -4.947 -1.711 1.00 85.94 79 CYS A CA 1
ATOM 630 C C . CYS A 1 79 ? 11.855 -5.769 -0.615 1.00 85.94 79 CYS A C 1
ATOM 632 O O . CYS A 1 79 ? 11.949 -6.992 -0.606 1.00 85.94 79 CYS A O 1
ATOM 634 N N . SER A 1 80 ? 11.226 -5.074 0.318 1.00 87.25 80 SER A N 1
ATOM 635 C CA . SER A 1 80 ? 10.580 -5.647 1.484 1.00 87.25 80 SER A CA 1
ATOM 636 C C . SER A 1 80 ? 9.075 -5.514 1.343 1.00 87.25 80 SER A C 1
ATOM 638 O O . SER A 1 80 ? 8.558 -4.573 0.748 1.00 87.25 80 SER A O 1
ATOM 640 N N . THR A 1 81 ? 8.362 -6.454 1.933 1.00 88.00 81 THR A N 1
ATOM 641 C CA . THR A 1 81 ? 6.905 -6.528 1.908 1.00 88.00 81 THR A CA 1
ATOM 642 C C . THR A 1 81 ? 6.425 -6.884 3.302 1.00 88.00 81 THR A C 1
ATOM 644 O O . THR A 1 81 ? 7.102 -7.611 4.028 1.00 88.00 81 THR A O 1
ATOM 647 N N . LYS A 1 82 ? 5.262 -6.369 3.694 1.00 86.00 82 LYS A N 1
ATOM 648 C CA . LYS A 1 82 ? 4.587 -6.826 4.906 1.00 86.00 82 LYS A CA 1
ATOM 649 C C . LYS A 1 82 ? 3.521 -7.819 4.489 1.00 86.00 82 LYS A C 1
ATOM 651 O O . LYS A 1 82 ? 2.566 -7.455 3.811 1.00 86.00 82 LYS A O 1
ATOM 656 N N . SER A 1 83 ? 3.706 -9.072 4.877 1.00 74.69 83 SER A N 1
ATOM 657 C CA . SER A 1 83 ? 2.654 -10.074 4.774 1.00 74.69 83 SER A CA 1
ATOM 658 C C . SER A 1 83 ? 1.702 -9.848 5.938 1.00 74.69 83 SER A C 1
ATOM 660 O O . SER A 1 83 ? 1.948 -10.305 7.052 1.00 74.69 83 SER A O 1
ATOM 662 N N . TYR A 1 84 ? 0.631 -9.101 5.692 1.00 66.44 84 TYR A N 1
ATOM 663 C CA . TYR A 1 84 ? -0.501 -9.048 6.607 1.00 66.44 84 TYR A CA 1
ATOM 664 C C . TYR A 1 84 ? -1.313 -10.320 6.381 1.00 66.44 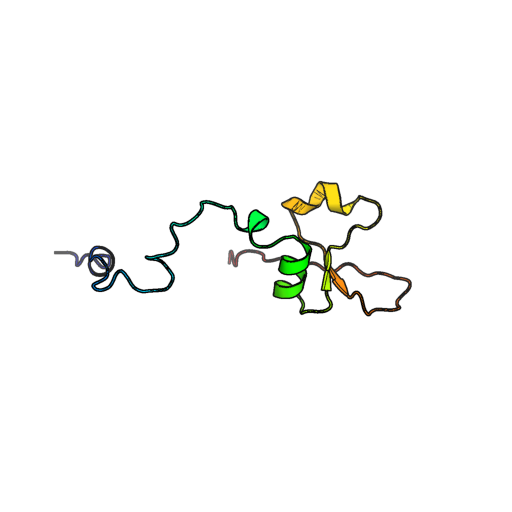84 TYR A C 1
ATOM 666 O O . TYR A 1 84 ? -2.356 -10.296 5.733 1.00 66.44 84 TYR A O 1
ATOM 674 N N . LEU A 1 85 ? -0.793 -11.461 6.842 1.00 56.59 85 LEU A N 1
ATOM 675 C CA . LEU A 1 85 ? -1.655 -12.618 7.035 1.00 56.59 85 LEU A CA 1
ATOM 676 C C . LEU A 1 85 ? -2.771 -12.138 7.973 1.00 56.59 85 LEU A C 1
ATOM 678 O O . LEU A 1 85 ? -2.444 -11.637 9.057 1.00 56.59 85 LEU A O 1
ATOM 682 N N . PRO A 1 86 ? -4.059 -12.200 7.584 1.00 50.00 86 PRO A N 1
ATOM 683 C CA . PRO A 1 86 ? -5.102 -12.036 8.578 1.00 50.00 86 PRO A CA 1
ATOM 684 C C . PRO A 1 86 ? -4.824 -13.109 9.625 1.00 50.00 86 PRO A C 1
ATOM 686 O O . PRO A 1 86 ? -4.529 -14.248 9.261 1.00 50.00 86 PRO A O 1
ATOM 689 N N . ALA A 1 87 ? -4.818 -12.728 10.899 1.00 47.50 87 ALA A N 1
ATOM 690 C CA . ALA A 1 87 ? -4.731 -13.668 12.002 1.00 47.50 87 ALA A CA 1
ATOM 691 C C . ALA A 1 87 ? -5.909 -14.654 11.888 1.00 47.50 87 ALA A C 1
ATOM 693 O O . ALA A 1 87 ? -7.002 -14.401 12.378 1.00 47.50 87 ALA A O 1
ATOM 694 N N . LEU A 1 88 ? -5.695 -15.727 11.135 1.00 44.75 88 LEU A N 1
ATOM 695 C CA . LEU A 1 88 ? -6.511 -16.923 11.057 1.00 44.75 88 LEU A CA 1
ATOM 696 C C . LEU A 1 88 ? -5.752 -17.970 11.867 1.00 44.75 88 LEU A C 1
ATOM 698 O O . LEU A 1 88 ? -5.041 -18.810 11.321 1.00 44.75 88 LEU A O 1
ATOM 702 N N . THR A 1 89 ? -5.853 -17.837 13.183 1.00 37.16 89 THR A N 1
ATOM 703 C CA . THR A 1 89 ? -5.610 -18.901 14.160 1.00 37.16 89 THR A CA 1
ATOM 704 C C . THR A 1 89 ? -6.792 -18.916 15.099 1.00 37.16 89 THR A C 1
ATOM 706 O O . THR A 1 89 ? -7.118 -17.806 15.582 1.00 37.16 89 THR A O 1
#